Protein AF-A0A7D3WPD2-F1 (afdb_monomer_lite)

Radius of gyration: 19.54 Å; chains: 1; bounding box: 45×35×48 Å

Foldseek 3Di:
DDLDDPCVQCDPDPVSVVVCVVSVVVSVLVVLQVCAPPPPRHHPVSVVVVVVCCVVPVVVVVVVVVVVVVVVVVVVVVVVVCCVVVVDPDPVRD

Secondary structure (DSSP, 8-state):
------GGG--SSHHHHHHHHHHHHHHHHHHHHHHTTGGG---HHHHHHHHHTHHHHHHHHHHHHHHHHHHHHHHHHHHHHHHHTTSS--TT--

Structure (mmCIF, N/CA/C/O backbone):
data_AF-A0A7D3WPD2-F1
#
_entry.id   AF-A0A7D3WPD2-F1
#
loop_
_atom_site.group_PDB
_atom_site.id
_atom_site.type_symbol
_atom_site.label_atom_id
_atom_site.label_alt_id
_atom_site.label_comp_id
_atom_site.label_asym_id
_atom_site.label_entity_id
_atom_site.label_seq_id
_atom_site.pdbx_PDB_ins_code
_atom_site.Cartn_x
_atom_site.Cartn_y
_atom_site.Cartn_z
_atom_site.occupancy
_atom_site.B_iso_or_equiv
_atom_site.auth_seq_id
_atom_site.auth_comp_id
_atom_site.auth_asym_id
_atom_site.auth_atom_id
_atom_site.pdbx_PDB_model_num
ATOM 1 N N . MET A 1 1 ? 2.438 -23.253 -10.909 1.00 48.06 1 MET A N 1
ATOM 2 C CA . MET A 1 1 ? 2.524 -2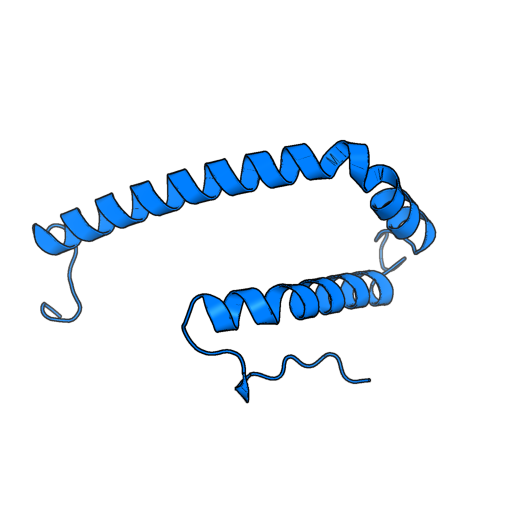2.355 -9.741 1.00 48.06 1 MET A CA 1
ATOM 3 C C . MET A 1 1 ? 1.291 -21.470 -9.805 1.00 48.06 1 MET A C 1
ATOM 5 O O . MET A 1 1 ? 1.093 -20.850 -10.838 1.00 48.06 1 MET A O 1
ATOM 9 N N . ALA A 1 2 ? 0.371 -21.570 -8.846 1.00 52.47 2 ALA A N 1
ATOM 10 C CA . ALA A 1 2 ? -0.897 -20.843 -8.914 1.00 52.47 2 ALA A CA 1
ATOM 11 C C . ALA A 1 2 ? -0.749 -19.494 -8.199 1.00 52.47 2 ALA A C 1
ATOM 13 O O . ALA A 1 2 ? -0.269 -19.485 -7.068 1.00 52.47 2 ALA A O 1
ATOM 14 N N . ASP A 1 3 ? -1.192 -18.403 -8.832 1.00 60.38 3 ASP A N 1
ATOM 15 C CA . ASP A 1 3 ? -1.319 -17.066 -8.231 1.00 60.38 3 ASP A CA 1
ATOM 16 C C . ASP A 1 3 ? -2.415 -17.088 -7.166 1.00 60.38 3 ASP A C 1
ATOM 18 O O . ASP A 1 3 ? -3.555 -16.683 -7.394 1.00 60.38 3 ASP A O 1
ATOM 22 N N . LYS A 1 4 ? -2.101 -17.674 -6.016 1.00 64.75 4 LYS A N 1
ATOM 23 C CA . LYS A 1 4 ? -3.032 -17.825 -4.908 1.00 64.75 4 LYS A CA 1
ATOM 24 C C . LYS A 1 4 ? -2.330 -17.436 -3.630 1.00 64.75 4 LYS A C 1
ATOM 26 O O . LYS A 1 4 ? -1.257 -17.946 -3.316 1.00 64.75 4 LYS A O 1
ATOM 31 N N . LEU A 1 5 ? -2.974 -16.541 -2.899 1.00 65.50 5 LEU A N 1
ATOM 32 C CA . LEU A 1 5 ? -2.635 -16.290 -1.516 1.00 65.50 5 LEU A CA 1
ATOM 33 C C . LEU A 1 5 ? -3.223 -17.418 -0.680 1.00 65.50 5 LEU A C 1
ATOM 35 O O . LEU A 1 5 ? -4.407 -17.738 -0.803 1.00 65.50 5 LEU A O 1
ATOM 39 N N . ASP A 1 6 ? -2.387 -18.038 0.141 1.00 68.56 6 ASP A N 1
ATOM 40 C CA . ASP A 1 6 ? -2.866 -18.981 1.134 1.00 68.56 6 ASP A CA 1
ATOM 41 C C . ASP A 1 6 ? -3.424 -18.204 2.330 1.00 68.56 6 ASP A C 1
ATOM 43 O O . ASP A 1 6 ? -2.692 -17.740 3.206 1.00 68.56 6 ASP A O 1
ATOM 47 N N . PHE A 1 7 ? -4.745 -18.042 2.344 1.00 65.69 7 PHE A N 1
ATOM 48 C CA . PHE A 1 7 ? -5.446 -17.333 3.409 1.00 65.69 7 PHE A CA 1
ATOM 49 C C . PHE A 1 7 ? -5.447 -18.085 4.742 1.00 65.69 7 PHE A C 1
ATOM 51 O O . PHE A 1 7 ? -5.776 -17.479 5.756 1.00 65.69 7 PHE A O 1
ATOM 58 N N . SER A 1 8 ? -5.043 -19.362 4.784 1.00 63.28 8 SER A N 1
ATOM 59 C CA . SER A 1 8 ? -4.954 -20.097 6.052 1.00 63.28 8 SER A CA 1
ATOM 60 C C . SER A 1 8 ? -3.874 -19.537 6.990 1.00 63.28 8 SER A C 1
ATOM 62 O O . SER A 1 8 ? -3.995 -19.665 8.206 1.00 63.28 8 SER A O 1
ATOM 64 N N . ASN A 1 9 ? -2.886 -18.818 6.439 1.00 56.81 9 ASN A N 1
ATOM 65 C CA . ASN A 1 9 ? -1.837 -18.121 7.191 1.00 56.81 9 ASN A CA 1
ATOM 66 C C . ASN A 1 9 ? -2.054 -16.597 7.288 1.00 56.81 9 ASN A C 1
ATOM 68 O O . ASN A 1 9 ? -1.307 -15.910 7.991 1.00 56.81 9 ASN A O 1
ATOM 72 N N . PHE A 1 10 ? -3.080 -16.051 6.621 1.00 65.06 10 PHE A N 1
ATOM 73 C CA . PHE A 1 10 ? -3.429 -14.630 6.693 1.00 65.06 10 PHE A CA 1
ATOM 74 C C . PHE A 1 10 ? -4.262 -14.364 7.951 1.00 65.06 10 PHE A C 1
ATOM 76 O O . PHE A 1 10 ? -5.482 -14.213 7.926 1.00 65.06 10 PHE A O 1
ATOM 83 N N . THR A 1 11 ? -3.580 -14.387 9.091 1.00 64.38 11 THR A N 1
ATOM 84 C CA . THR A 1 11 ? -4.187 -14.094 10.390 1.00 64.38 11 THR A CA 1
ATOM 85 C C . THR A 1 11 ? -4.505 -12.598 10.499 1.00 64.38 11 THR A C 1
ATOM 87 O O . THR A 1 11 ? -3.792 -11.767 9.942 1.00 64.38 11 THR A O 1
ATOM 90 N N . GLN A 1 12 ? -5.566 -12.232 11.232 1.00 70.88 12 GLN A N 1
ATOM 91 C CA . GLN A 1 12 ? -5.965 -10.832 11.485 1.00 70.88 12 GLN A CA 1
ATOM 92 C C . GLN A 1 12 ? -5.007 -10.103 12.453 1.00 70.88 12 GLN A C 1
ATOM 94 O O . GLN A 1 12 ? -5.426 -9.289 13.272 1.00 70.88 12 GLN A O 1
ATOM 99 N N . ASN A 1 13 ? -3.715 -10.429 12.411 1.00 81.38 13 ASN A N 1
ATOM 100 C CA . ASN A 1 13 ? -2.689 -9.823 13.244 1.00 81.38 13 ASN A CA 1
ATOM 101 C C . ASN A 1 13 ? -1.528 -9.302 12.388 1.00 81.38 13 ASN A C 1
ATOM 103 O O . ASN A 1 13 ? -1.342 -9.678 11.229 1.00 81.38 13 ASN A O 1
ATOM 107 N N . VAL A 1 14 ? -0.738 -8.413 12.988 1.00 82.25 14 VAL A N 1
ATOM 108 C CA . VAL A 1 14 ? 0.347 -7.697 12.305 1.00 82.25 14 VAL A CA 1
ATOM 109 C C . VAL A 1 14 ? 1.393 -8.655 11.728 1.00 82.25 14 VAL A C 1
ATOM 111 O O . VAL A 1 14 ? 1.842 -8.460 10.601 1.00 82.25 14 VAL A O 1
ATOM 114 N N . ALA A 1 15 ? 1.754 -9.708 12.465 1.00 84.62 15 ALA A N 1
ATOM 115 C CA . ALA A 1 15 ? 2.775 -10.662 12.038 1.00 84.62 15 ALA A CA 1
ATOM 116 C C . ALA A 1 15 ? 2.330 -11.466 10.804 1.00 84.62 15 ALA A C 1
ATOM 118 O O . ALA A 1 15 ? 3.107 -11.631 9.865 1.00 84.62 15 ALA A O 1
ATOM 119 N N . GLY A 1 16 ? 1.070 -11.912 10.773 1.00 84.50 16 GLY A N 1
ATOM 120 C CA . GLY A 1 16 ? 0.486 -12.597 9.620 1.00 84.50 16 GLY A CA 1
ATOM 121 C C . GLY A 1 16 ? 0.439 -11.708 8.383 1.00 84.50 16 GLY A C 1
ATOM 122 O O . GLY A 1 16 ? 0.822 -12.135 7.294 1.00 84.50 16 GLY A O 1
ATOM 123 N N . PHE A 1 17 ? 0.049 -10.444 8.557 1.00 83.56 17 PHE A N 1
ATOM 124 C CA . PHE A 1 17 ? 0.053 -9.474 7.466 1.00 83.56 17 PHE A CA 1
ATOM 125 C C . PHE A 1 17 ? 1.464 -9.235 6.910 1.00 83.56 17 PHE A C 1
ATOM 127 O O . PHE A 1 17 ? 1.679 -9.317 5.700 1.00 83.56 17 PHE A O 1
ATOM 134 N N . GLN A 1 18 ? 2.448 -9.001 7.785 1.00 85.94 18 GLN A N 1
ATOM 135 C CA . GLN A 1 18 ? 3.843 -8.797 7.385 1.00 85.94 18 GLN A CA 1
ATOM 136 C C . GLN A 1 18 ? 4.416 -10.010 6.644 1.00 85.94 18 GLN A C 1
ATOM 138 O O . GLN A 1 18 ? 5.106 -9.843 5.638 1.00 85.94 18 GLN A O 1
ATOM 143 N N . ALA A 1 19 ? 4.089 -11.226 7.091 1.00 85.25 19 ALA A N 1
ATOM 144 C CA . ALA A 1 19 ? 4.518 -12.459 6.436 1.00 85.25 19 ALA A CA 1
ATOM 145 C C . ALA A 1 19 ? 3.932 -12.622 5.019 1.00 85.25 19 ALA A C 1
ATOM 147 O O . ALA A 1 19 ? 4.554 -13.252 4.165 1.00 85.25 19 ALA A O 1
ATOM 148 N N . ALA A 1 20 ? 2.764 -12.032 4.745 1.00 85.31 20 ALA A N 1
ATOM 149 C CA . ALA A 1 20 ? 2.107 -12.092 3.441 1.00 85.31 20 ALA A CA 1
ATOM 150 C C . ALA A 1 20 ? 2.614 -11.043 2.430 1.00 85.31 20 ALA A C 1
ATOM 152 O O . ALA A 1 20 ? 2.457 -11.239 1.223 1.00 85.31 20 ALA A O 1
ATOM 153 N N . LEU A 1 21 ? 3.245 -9.949 2.882 1.00 87.31 21 LEU A N 1
ATOM 154 C CA . LEU A 1 21 ? 3.714 -8.856 2.011 1.00 87.31 21 LEU A CA 1
ATOM 155 C C . LEU A 1 21 ? 4.595 -9.310 0.830 1.00 87.31 21 LEU A C 1
ATOM 157 O O . LEU A 1 21 ? 4.344 -8.854 -0.289 1.00 87.31 21 LEU A O 1
ATOM 161 N N . PRO A 1 22 ? 5.573 -10.225 0.995 1.00 89.06 22 PRO A N 1
ATOM 162 C CA . PRO A 1 22 ? 6.361 -10.712 -0.136 1.00 89.06 22 PRO A CA 1
ATOM 163 C C . PRO A 1 22 ? 5.511 -11.414 -1.203 1.00 89.06 22 PRO A C 1
ATOM 165 O O . PRO A 1 22 ? 5.761 -11.246 -2.397 1.00 89.06 22 PRO A O 1
ATOM 168 N N . VAL A 1 23 ? 4.486 -12.165 -0.785 1.00 88.75 23 VAL A N 1
ATOM 169 C CA . VAL A 1 23 ? 3.572 -12.871 -1.696 1.00 88.75 23 VAL A CA 1
ATOM 170 C C . VAL A 1 23 ? 2.715 -11.870 -2.464 1.00 88.75 23 VAL A C 1
ATOM 172 O O . VAL A 1 23 ? 2.585 -11.994 -3.680 1.00 88.75 23 VAL A O 1
ATOM 175 N N . PHE A 1 24 ? 2.198 -10.829 -1.802 1.00 87.50 24 PHE A N 1
ATOM 176 C CA . PHE A 1 24 ? 1.500 -9.740 -2.492 1.00 87.50 24 PHE A CA 1
ATOM 177 C C . PHE A 1 24 ? 2.386 -9.068 -3.543 1.00 87.50 24 PHE A C 1
ATOM 179 O O . PHE A 1 24 ? 1.946 -8.870 -4.674 1.00 87.50 24 PHE A O 1
ATOM 186 N N . GLY A 1 25 ? 3.645 -8.776 -3.202 1.00 89.00 25 GLY A N 1
ATOM 187 C CA . GLY A 1 25 ? 4.602 -8.195 -4.146 1.00 89.00 25 GLY A CA 1
ATOM 188 C C . GLY A 1 25 ? 4.805 -9.065 -5.391 1.00 89.00 25 GLY A C 1
ATOM 189 O O . GLY A 1 25 ? 4.789 -8.556 -6.511 1.00 89.00 25 GLY A O 1
ATOM 190 N N . GLN A 1 26 ? 4.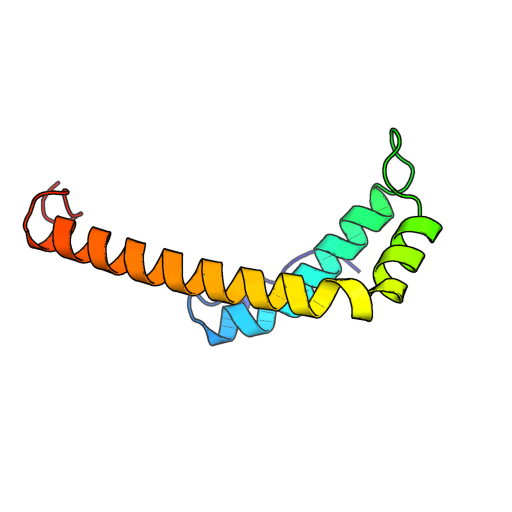927 -10.383 -5.213 1.00 90.69 26 GLN A N 1
ATOM 191 C CA . GLN A 1 26 ? 5.058 -11.332 -6.324 1.00 90.69 26 GLN A CA 1
ATOM 192 C C . GLN A 1 26 ? 3.797 -11.391 -7.191 1.00 90.69 26 GLN A C 1
ATOM 194 O O . GLN A 1 26 ? 3.899 -11.310 -8.414 1.00 90.69 26 GLN A O 1
ATOM 199 N N . LEU A 1 27 ? 2.613 -11.463 -6.575 1.00 91.06 27 LEU A N 1
ATOM 200 C CA . LEU A 1 27 ? 1.336 -11.476 -7.294 1.00 91.06 27 LEU A CA 1
ATOM 201 C C . LEU A 1 27 ? 1.155 -10.215 -8.145 1.00 91.06 27 LEU A C 1
ATOM 203 O O . LEU A 1 27 ? 0.762 -10.307 -9.307 1.00 91.06 27 LEU A O 1
ATOM 207 N N . VAL A 1 28 ? 1.488 -9.043 -7.597 1.00 90.44 28 VAL A N 1
ATOM 208 C CA . VAL A 1 28 ? 1.440 -7.772 -8.332 1.00 90.44 28 VAL A CA 1
ATOM 209 C C . VAL A 1 28 ? 2.424 -7.787 -9.500 1.00 90.44 28 VAL A C 1
ATOM 211 O O . VAL A 1 28 ? 2.050 -7.407 -10.610 1.00 90.44 28 VAL A O 1
ATOM 214 N N . ALA A 1 29 ? 3.653 -8.263 -9.292 1.00 90.06 29 ALA A N 1
ATOM 215 C CA . ALA A 1 29 ? 4.650 -8.357 -10.356 1.00 90.06 29 ALA A CA 1
ATOM 216 C C . ALA A 1 29 ? 4.204 -9.303 -11.488 1.00 90.06 29 ALA A C 1
ATOM 218 O O . ALA A 1 29 ? 4.311 -8.954 -12.665 1.00 90.06 29 ALA A O 1
ATOM 219 N N . TRP A 1 30 ? 3.647 -10.473 -11.161 1.00 92.12 30 TRP A N 1
ATOM 220 C CA . TRP A 1 30 ? 3.132 -11.412 -12.162 1.00 92.12 30 TRP A CA 1
ATOM 221 C C . TRP A 1 30 ? 1.892 -10.889 -12.881 1.00 92.12 30 TRP A C 1
ATOM 223 O O . TRP A 1 30 ? 1.737 -11.138 -14.076 1.00 92.12 30 TRP A O 1
ATOM 233 N N . ALA A 1 31 ? 1.019 -10.151 -12.193 1.00 90.75 31 ALA A N 1
ATOM 234 C CA . ALA A 1 31 ? -0.114 -9.486 -12.826 1.00 90.75 31 ALA A CA 1
ATOM 235 C C . ALA A 1 31 ? 0.359 -8.457 -13.866 1.00 90.75 31 ALA A C 1
ATOM 237 O O . ALA A 1 31 ? -0.124 -8.479 -14.998 1.00 90.75 31 ALA A O 1
ATOM 238 N N . HIS A 1 32 ? 1.356 -7.630 -13.525 1.00 91.06 32 HIS A N 1
ATOM 239 C CA . HIS A 1 32 ? 1.961 -6.683 -14.468 1.00 91.06 32 HIS A CA 1
ATOM 240 C C . HIS A 1 32 ? 2.611 -7.398 -15.653 1.00 91.06 32 HIS A C 1
ATOM 242 O O . HIS A 1 32 ? 2.385 -7.003 -16.790 1.00 91.06 32 HIS A O 1
ATOM 248 N N . LEU A 1 33 ? 3.354 -8.484 -15.416 1.00 90.94 33 LEU A N 1
ATOM 249 C CA . LEU A 1 33 ? 3.978 -9.254 -16.493 1.00 90.94 33 LEU A CA 1
ATOM 250 C C . LEU A 1 33 ? 2.943 -9.890 -17.434 1.00 90.94 33 LEU A C 1
ATOM 252 O O . LEU A 1 33 ? 3.140 -9.898 -18.644 1.00 90.94 33 LEU A O 1
ATOM 256 N N . ARG A 1 34 ? 1.828 -10.404 -16.901 1.00 91.62 34 ARG A N 1
ATOM 257 C CA . ARG A 1 34 ? 0.742 -10.978 -17.717 1.00 91.62 34 ARG A CA 1
ATOM 258 C C . ARG A 1 34 ? -0.014 -9.924 -18.522 1.00 91.62 34 ARG A C 1
ATOM 260 O O . ARG A 1 34 ? -0.499 -10.235 -19.604 1.00 91.62 34 ARG A O 1
ATOM 267 N N . ALA A 1 35 ? -0.119 -8.707 -17.997 1.00 91.50 35 ALA A N 1
ATOM 268 C CA . ALA A 1 35 ? -0.726 -7.575 -18.689 1.00 91.50 35 ALA A CA 1
ATOM 269 C C . ALA A 1 35 ? 0.262 -6.818 -19.599 1.00 91.50 35 ALA A C 1
ATOM 271 O O . ALA A 1 35 ? -0.147 -5.891 -20.298 1.00 91.50 35 ALA A O 1
ATOM 272 N N . ALA A 1 36 ? 1.548 -7.181 -19.590 1.00 91.31 36 ALA A N 1
ATOM 273 C CA . ALA A 1 36 ? 2.589 -6.421 -20.265 1.00 91.31 36 ALA A CA 1
ATOM 274 C C . ALA A 1 36 ? 2.336 -6.322 -21.775 1.00 91.31 36 ALA A C 1
ATOM 276 O O . ALA A 1 36 ? 2.002 -7.309 -22.433 1.00 91.31 36 ALA A O 1
ATOM 277 N N . GLY A 1 37 ? 2.488 -5.117 -22.329 1.00 85.25 37 GLY A N 1
ATOM 278 C CA . GLY A 1 37 ? 2.251 -4.843 -23.749 1.00 85.25 37 GLY A CA 1
ATOM 279 C C . GLY A 1 37 ? 0.778 -4.843 -24.185 1.00 85.25 37 GLY A C 1
ATOM 280 O O . GLY A 1 37 ? 0.493 -4.585 -25.355 1.00 85.25 37 GLY A O 1
ATOM 281 N N . HIS A 1 38 ? -0.179 -5.086 -23.284 1.00 91.00 38 HIS A N 1
ATOM 282 C CA . HIS A 1 38 ? -1.603 -4.989 -23.603 1.00 91.00 38 HIS A CA 1
ATOM 283 C C . HIS A 1 38 ? -2.074 -3.525 -23.584 1.00 91.00 38 HIS A C 1
ATOM 285 O O . HIS A 1 38 ? -1.959 -2.850 -22.566 1.00 91.00 38 HIS A O 1
ATOM 291 N N . LEU A 1 39 ? -2.641 -3.034 -24.695 1.00 90.81 39 LEU A N 1
ATOM 292 C CA . LEU A 1 39 ? -3.210 -1.676 -24.829 1.00 90.81 39 LEU A CA 1
ATOM 293 C C . LEU A 1 39 ? -2.274 -0.540 -24.364 1.00 90.81 39 LEU A C 1
ATOM 295 O O . LEU A 1 39 ? -2.716 0.426 -23.746 1.00 90.81 39 LEU A O 1
ATOM 299 N N . GLY A 1 40 ? -0.977 -0.651 -24.658 1.00 87.56 40 GLY A N 1
ATOM 300 C CA . GLY A 1 40 ? 0.013 0.357 -24.263 1.00 87.56 40 GLY A CA 1
ATOM 301 C C . GLY A 1 40 ? 0.484 0.250 -22.810 1.00 87.56 40 GLY A C 1
ATOM 302 O O . GLY A 1 40 ? 1.190 1.139 -22.339 1.00 87.56 40 GLY A O 1
ATOM 303 N N . ALA A 1 41 ? 0.135 -0.828 -22.100 1.00 91.81 41 ALA A N 1
ATOM 304 C CA . ALA A 1 41 ? 0.784 -1.171 -20.842 1.00 91.81 41 ALA A CA 1
ATOM 305 C C . ALA A 1 41 ? 2.292 -1.390 -21.043 1.00 91.81 41 ALA A C 1
ATOM 307 O O . ALA A 1 41 ? 2.728 -1.841 -22.106 1.00 91.81 41 ALA A O 1
ATOM 308 N N . ALA A 1 42 ? 3.070 -1.117 -19.991 1.00 92.19 42 ALA A N 1
ATOM 309 C CA . ALA A 1 42 ? 4.514 -1.332 -19.968 1.00 92.19 42 ALA A CA 1
ATOM 310 C C . ALA A 1 42 ? 4.868 -2.751 -20.438 1.00 92.19 42 ALA A C 1
ATOM 312 O O . ALA A 1 42 ? 4.258 -3.729 -19.998 1.00 92.19 42 ALA A O 1
ATOM 313 N N . GLY A 1 43 ? 5.835 -2.868 -21.344 1.00 95.06 43 GLY A N 1
ATOM 314 C CA . GLY A 1 43 ? 6.377 -4.147 -21.766 1.00 95.06 43 GLY A CA 1
ATOM 315 C C . GLY A 1 43 ? 7.383 -4.703 -20.751 1.00 95.06 43 GLY A C 1
ATOM 316 O O . GLY A 1 43 ? 7.717 -4.059 -19.750 1.00 95.06 43 GLY A O 1
ATOM 317 N N . PRO A 1 44 ? 7.895 -5.922 -20.985 1.00 92.50 44 PRO A N 1
ATOM 318 C CA . PRO A 1 44 ? 8.877 -6.542 -20.098 1.00 92.50 44 PRO A CA 1
ATOM 319 C C . PRO A 1 44 ? 10.158 -5.715 -19.910 1.00 92.50 44 PRO A C 1
ATOM 321 O O . PRO A 1 44 ? 10.732 -5.715 -18.820 1.00 92.50 44 PRO A O 1
ATOM 324 N N . ASP A 1 45 ? 10.605 -5.000 -20.946 1.00 94.38 45 ASP A N 1
ATOM 325 C CA . ASP A 1 45 ? 11.809 -4.171 -20.882 1.00 94.38 45 ASP A CA 1
ATOM 326 C C . ASP A 1 45 ? 11.596 -2.909 -20.047 1.00 94.38 45 ASP A C 1
ATOM 328 O O . ASP A 1 45 ? 12.452 -2.578 -19.225 1.00 94.38 45 ASP A O 1
ATOM 332 N N . GLU A 1 46 ? 10.444 -2.252 -20.175 1.00 94.88 46 GLU A N 1
ATOM 333 C CA . GLU A 1 46 ? 10.074 -1.110 -19.341 1.00 94.88 46 GLU A CA 1
ATOM 334 C C . GLU A 1 46 ? 9.912 -1.524 -17.874 1.00 94.88 46 GLU A C 1
ATOM 336 O O . GLU A 1 46 ? 10.402 -0.834 -16.980 1.00 94.88 46 GLU A O 1
ATOM 341 N N . LEU A 1 47 ? 9.299 -2.684 -17.608 1.00 93.06 47 LEU A N 1
ATOM 342 C CA . LEU A 1 47 ? 9.193 -3.238 -16.253 1.00 93.06 47 LEU A CA 1
ATOM 343 C C . LEU A 1 47 ? 10.576 -3.557 -15.661 1.00 93.06 47 LEU A C 1
ATOM 345 O O . LEU A 1 47 ? 10.838 -3.275 -14.489 1.00 93.06 47 LEU A O 1
ATOM 349 N N . ARG A 1 48 ? 11.492 -4.102 -16.470 1.00 94.00 48 ARG A N 1
ATOM 350 C CA . ARG A 1 48 ? 12.882 -4.346 -16.061 1.00 94.00 48 ARG A CA 1
ATOM 351 C C . ARG A 1 48 ? 13.625 -3.039 -15.786 1.00 94.00 48 ARG A C 1
ATOM 353 O O . ARG A 1 48 ? 14.346 -2.962 -14.792 1.00 94.00 48 ARG A O 1
ATOM 360 N N . ALA A 1 49 ? 13.441 -2.021 -16.625 1.00 95.50 49 ALA A N 1
ATOM 361 C CA . ALA A 1 49 ? 14.034 -0.702 -16.434 1.00 95.50 49 ALA A CA 1
ATOM 362 C C . ALA A 1 49 ? 13.526 -0.034 -15.146 1.00 95.50 49 ALA A C 1
ATOM 364 O O . ALA A 1 49 ? 14.331 0.479 -14.372 1.00 95.50 49 ALA A O 1
ATOM 365 N N . PHE A 1 50 ? 12.222 -0.122 -14.864 1.00 92.50 50 PHE A N 1
ATOM 366 C CA . PHE A 1 50 ? 11.621 0.350 -13.613 1.00 92.50 50 PHE A CA 1
ATOM 367 C C . PHE A 1 50 ? 12.210 -0.352 -12.378 1.00 92.50 50 PHE A C 1
ATOM 369 O O . PHE A 1 50 ? 12.542 0.287 -11.379 1.00 92.50 50 PHE A O 1
ATOM 376 N N . GLY A 1 51 ? 12.389 -1.675 -12.447 1.00 91.94 51 GLY A N 1
ATOM 377 C CA . GLY A 1 51 ? 13.046 -2.429 -11.379 1.00 91.94 51 GLY A CA 1
ATOM 378 C C . GLY A 1 51 ? 14.514 -2.030 -11.188 1.00 91.94 51 GLY A C 1
ATOM 379 O O . GLY A 1 51 ? 14.980 -1.907 -10.056 1.00 91.94 51 GLY A O 1
ATOM 380 N N . ALA A 1 52 ? 15.241 -1.783 -12.281 1.00 96.31 52 ALA A N 1
ATOM 381 C CA . ALA A 1 52 ? 16.634 -1.343 -12.242 1.00 96.31 52 ALA A CA 1
ATOM 382 C C . ALA A 1 52 ? 16.793 0.080 -11.677 1.00 96.31 52 ALA A C 1
ATOM 384 O O . ALA A 1 52 ? 17.791 0.365 -11.016 1.00 96.31 52 ALA A O 1
ATOM 385 N N . SER A 1 53 ? 15.800 0.955 -11.865 1.00 96.06 53 SER A N 1
ATOM 386 C CA . SER A 1 53 ? 15.787 2.306 -11.298 1.00 96.06 53 SER A CA 1
ATOM 387 C C . SER A 1 53 ? 15.354 2.356 -9.830 1.00 96.06 53 SER A C 1
ATOM 389 O O . SER A 1 53 ? 15.180 3.441 -9.293 1.00 96.06 53 SER A O 1
ATOM 391 N N . ARG A 1 54 ? 15.242 1.216 -9.128 1.00 94.88 54 ARG A N 1
ATOM 392 C CA . ARG A 1 54 ? 14.860 1.139 -7.702 1.00 94.88 54 ARG A CA 1
ATOM 393 C C 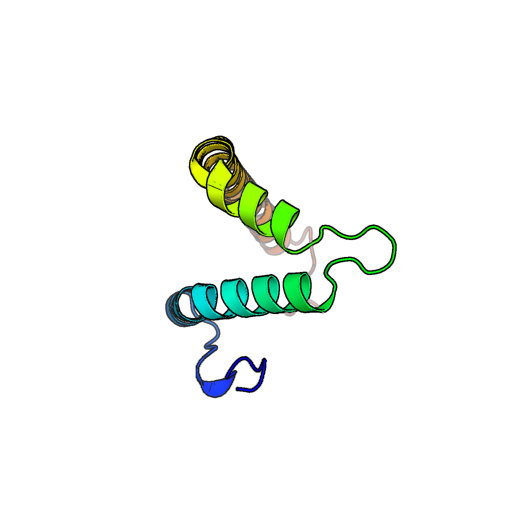. ARG A 1 54 ? 15.524 2.192 -6.816 1.00 94.88 54 ARG A C 1
ATOM 395 O O . ARG A 1 54 ? 14.862 2.775 -5.962 1.00 94.88 54 ARG A O 1
ATOM 402 N N . ALA A 1 55 ? 16.820 2.423 -7.006 1.00 95.44 55 ALA A N 1
ATOM 403 C CA . ALA A 1 55 ? 17.578 3.381 -6.207 1.00 95.44 55 ALA A CA 1
ATOM 404 C C . ALA A 1 55 ? 17.078 4.831 -6.349 1.00 95.44 55 ALA A C 1
ATOM 406 O O . ALA A 1 55 ? 17.312 5.624 -5.448 1.00 95.44 55 ALA A O 1
ATOM 407 N N . SER A 1 56 ? 16.391 5.175 -7.443 1.00 95.19 56 SER A N 1
ATOM 408 C CA . SER A 1 56 ? 15.883 6.526 -7.684 1.00 95.19 56 SER A CA 1
ATOM 409 C C . SER A 1 56 ? 14.493 6.782 -7.109 1.00 95.19 56 SER A C 1
ATOM 411 O O . SER A 1 56 ? 14.090 7.933 -7.070 1.00 95.19 56 SER A O 1
ATOM 413 N N . TRP A 1 57 ? 13.732 5.747 -6.733 1.00 94.94 57 TRP A N 1
ATOM 414 C CA . TRP A 1 57 ? 12.337 5.917 -6.294 1.00 94.94 57 TRP A CA 1
ATOM 415 C C . TRP A 1 57 ? 12.011 5.248 -4.959 1.00 94.94 57 TRP A C 1
ATOM 417 O O . TRP A 1 57 ? 11.055 5.642 -4.296 1.00 94.94 57 TRP A O 1
ATOM 427 N N . GLN A 1 58 ? 12.768 4.232 -4.529 1.00 95.75 58 GLN A N 1
ATOM 428 C CA . GLN A 1 58 ? 12.399 3.463 -3.339 1.00 95.75 58 GLN A CA 1
ATOM 429 C C . GLN A 1 58 ? 12.366 4.322 -2.074 1.00 95.75 58 GLN A C 1
ATOM 431 O O . GLN A 1 58 ? 11.469 4.150 -1.252 1.00 95.75 58 GLN A O 1
ATOM 436 N N . GLU A 1 59 ? 13.345 5.207 -1.904 1.00 96.38 59 GLU A N 1
ATOM 437 C CA . GLU A 1 59 ? 13.431 6.054 -0.716 1.00 96.38 59 GLU A CA 1
ATOM 438 C C . GLU A 1 59 ? 12.216 6.977 -0.603 1.00 96.38 59 GLU A C 1
ATOM 440 O O . GLU A 1 59 ? 11.580 7.016 0.447 1.00 96.38 59 GLU A O 1
ATOM 445 N N . GLU A 1 60 ? 11.827 7.623 -1.702 1.00 96.31 60 GLU A N 1
ATOM 446 C CA . GLU A 1 60 ? 10.657 8.503 -1.756 1.00 96.31 60 GLU A CA 1
ATOM 447 C C . GLU A 1 60 ? 9.356 7.744 -1.470 1.00 96.31 60 GLU A C 1
ATOM 449 O O . GLU A 1 60 ? 8.529 8.199 -0.683 1.00 96.31 60 GLU A O 1
ATOM 454 N N . VAL A 1 61 ? 9.194 6.540 -2.030 1.00 95.12 61 VAL A N 1
ATOM 455 C CA . VAL A 1 61 ? 8.022 5.689 -1.756 1.00 95.12 61 VAL A CA 1
ATOM 456 C C . VAL A 1 61 ? 7.961 5.273 -0.282 1.00 95.12 61 VAL A C 1
ATOM 458 O O . VAL A 1 61 ? 6.881 5.220 0.308 1.00 95.12 61 VAL A O 1
ATOM 461 N N . VAL A 1 62 ? 9.109 4.982 0.336 1.00 95.56 62 VAL A N 1
ATOM 462 C CA . VAL A 1 62 ? 9.186 4.652 1.767 1.00 95.56 62 VAL A CA 1
ATOM 463 C C . VAL A 1 62 ? 8.935 5.882 2.640 1.00 95.56 62 VAL A C 1
ATOM 465 O O . VAL A 1 62 ? 8.313 5.757 3.691 1.00 95.56 62 VAL A O 1
ATOM 468 N N . ALA A 1 63 ? 9.388 7.066 2.234 1.00 96.56 63 ALA A N 1
ATOM 469 C CA . ALA A 1 63 ? 9.082 8.307 2.938 1.00 96.56 63 ALA A CA 1
ATOM 470 C C . ALA A 1 63 ? 7.573 8.592 2.901 1.00 96.56 63 ALA A C 1
ATOM 472 O O . ALA A 1 63 ? 6.954 8.763 3.951 1.00 96.56 63 ALA A O 1
ATOM 473 N N . PHE A 1 64 ? 6.965 8.503 1.716 1.00 97.00 64 PHE A N 1
ATOM 474 C CA . PHE A 1 64 ? 5.524 8.661 1.533 1.00 97.00 64 PHE A CA 1
ATOM 475 C C . PHE A 1 64 ? 4.715 7.675 2.387 1.00 97.00 64 PHE A C 1
ATOM 477 O O . PHE A 1 64 ? 3.724 8.055 3.008 1.00 97.00 64 PHE A O 1
ATOM 484 N N . SER A 1 65 ? 5.133 6.406 2.474 1.00 94.81 65 SER A N 1
ATOM 485 C CA . SER A 1 65 ? 4.402 5.420 3.280 1.00 94.81 65 SER A CA 1
ATOM 486 C C . SER A 1 65 ? 4.435 5.729 4.780 1.00 94.81 65 SER A C 1
ATOM 488 O O . SER A 1 65 ? 3.453 5.466 5.474 1.00 94.81 65 SER A O 1
ATOM 490 N N . ARG A 1 66 ? 5.519 6.336 5.282 1.00 96.56 66 ARG A N 1
ATOM 491 C CA . ARG A 1 66 ? 5.603 6.806 6.674 1.00 96.56 66 ARG A CA 1
ATOM 492 C C . ARG A 1 66 ? 4.674 7.985 6.931 1.00 96.56 66 ARG A C 1
ATOM 494 O O . ARG A 1 66 ? 4.013 8.012 7.962 1.00 96.56 66 ARG A O 1
ATOM 501 N N . GLU A 1 67 ? 4.599 8.933 6.004 1.00 97.56 67 GLU A N 1
ATOM 502 C CA . GLU A 1 67 ? 3.663 10.060 6.108 1.00 97.56 67 GLU A CA 1
ATOM 503 C C . GLU A 1 67 ? 2.210 9.577 6.095 1.00 97.56 67 GLU A C 1
ATOM 505 O O . GLU A 1 67 ? 1.412 9.979 6.942 1.00 97.56 67 GLU A O 1
ATOM 510 N N . ALA A 1 68 ? 1.887 8.644 5.197 1.00 96.81 68 ALA A N 1
ATOM 511 C CA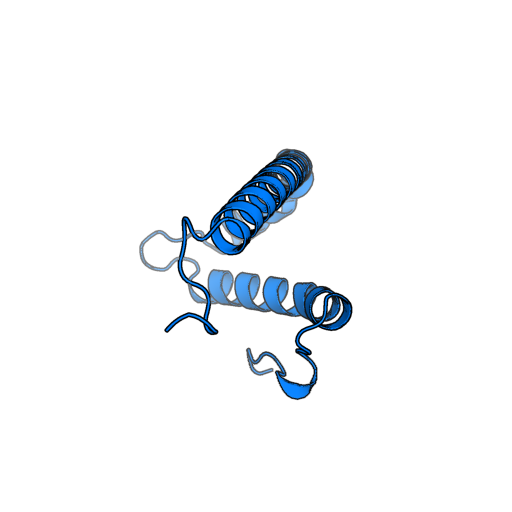 . ALA A 1 68 ? 0.570 8.024 5.138 1.00 96.81 68 ALA A CA 1
ATOM 512 C C . ALA A 1 68 ? 0.224 7.282 6.440 1.00 96.81 68 ALA A C 1
ATOM 514 O O . ALA A 1 68 ? -0.904 7.384 6.915 1.00 96.81 68 ALA A O 1
ATOM 515 N N . GLN A 1 69 ? 1.184 6.576 7.049 1.00 96.12 69 GLN A N 1
ATOM 516 C CA . GLN A 1 69 ? 0.986 5.935 8.351 1.00 96.12 69 GLN A CA 1
ATOM 517 C C . GLN A 1 69 ? 0.600 6.961 9.426 1.00 96.12 69 GLN A C 1
ATOM 519 O O . GLN A 1 69 ? -0.385 6.754 10.130 1.00 96.12 69 GLN A O 1
ATOM 524 N N . LEU A 1 70 ? 1.344 8.067 9.536 1.00 97.06 70 LEU A N 1
ATOM 525 C CA . LEU A 1 70 ? 1.067 9.114 10.526 1.00 97.06 70 LEU A CA 1
ATOM 526 C C . LEU A 1 70 ? -0.324 9.731 10.335 1.00 97.06 70 LEU A C 1
ATOM 528 O O . LEU A 1 70 ? -1.032 9.967 11.313 1.00 97.06 70 LEU A O 1
ATOM 532 N N . ALA A 1 71 ? -0.731 9.962 9.084 1.00 97.19 71 ALA A N 1
ATOM 533 C CA . ALA A 1 71 ? -2.065 10.465 8.769 1.00 97.19 71 ALA A CA 1
ATOM 534 C C . ALA A 1 71 ? -3.159 9.477 9.205 1.00 97.19 71 ALA A C 1
ATOM 536 O O . ALA A 1 71 ? -4.102 9.866 9.887 1.00 97.19 71 ALA A O 1
ATOM 537 N N . VAL A 1 72 ? -2.995 8.188 8.892 1.00 96.81 72 VAL A N 1
ATOM 538 C CA . VAL A 1 72 ? -3.954 7.142 9.285 1.00 96.81 72 VAL A CA 1
ATOM 539 C C . VAL A 1 72 ? -4.046 6.998 10.806 1.00 96.81 72 VAL A C 1
ATOM 541 O O . VAL A 1 72 ? -5.139 6.809 11.336 1.00 96.81 72 VAL A O 1
ATOM 544 N N . GLU A 1 73 ? -2.929 7.104 11.528 1.00 97.00 73 GLU A N 1
ATOM 545 C CA . GLU A 1 73 ? -2.931 7.090 12.996 1.00 97.00 73 GLU A CA 1
ATOM 546 C C . GLU A 1 73 ? -3.695 8.289 13.574 1.00 97.00 73 GLU A C 1
ATOM 548 O O . GLU A 1 73 ? -4.502 8.120 14.491 1.00 97.00 73 GLU A O 1
ATOM 553 N N . ALA A 1 74 ? -3.494 9.486 13.017 1.00 96.88 74 ALA A N 1
ATOM 554 C CA . ALA A 1 74 ? -4.224 10.682 13.426 1.00 96.88 74 ALA A CA 1
ATOM 555 C C . ALA A 1 74 ? -5.733 10.555 13.151 1.00 96.88 74 ALA A C 1
ATOM 557 O O . ALA A 1 74 ? -6.545 10.827 14.041 1.00 96.88 74 ALA A O 1
ATOM 558 N N . ASP A 1 75 ? -6.107 10.078 11.962 1.00 96.62 75 ASP A N 1
ATOM 559 C CA . ASP A 1 75 ? -7.501 9.843 11.578 1.00 96.62 75 ASP A CA 1
ATOM 560 C C . ASP A 1 75 ? -8.165 8.805 12.488 1.00 96.62 75 ASP A C 1
ATOM 562 O O . ASP A 1 75 ? -9.300 8.994 12.933 1.00 96.62 75 ASP A O 1
ATOM 566 N N . TYR A 1 76 ? -7.448 7.729 12.824 1.00 94.44 76 TYR A N 1
ATOM 567 C CA . TYR A 1 76 ? -7.931 6.715 13.757 1.00 94.44 76 TYR A CA 1
ATOM 568 C C . TYR A 1 76 ? -8.210 7.302 15.144 1.00 94.44 76 TYR A C 1
ATOM 570 O O . TYR A 1 76 ? -9.264 7.034 15.722 1.00 94.44 76 TYR A O 1
ATOM 578 N N . LEU A 1 77 ? -7.300 8.121 15.682 1.00 96.31 77 LEU A N 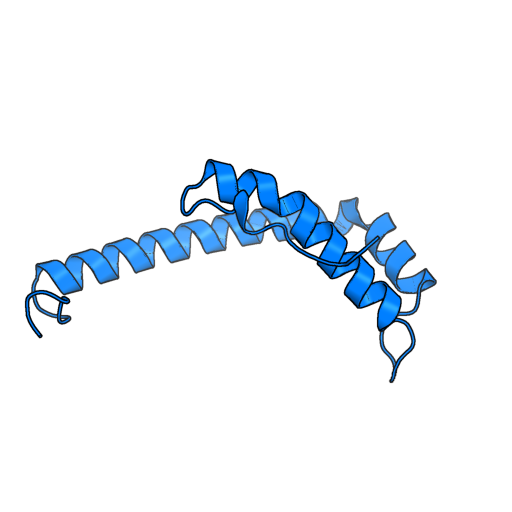1
ATOM 579 C CA . LEU A 1 77 ? -7.491 8.760 16.986 1.00 96.31 77 LEU A CA 1
ATOM 580 C C . LEU A 1 77 ? -8.688 9.717 16.979 1.00 96.31 77 LEU A C 1
ATOM 582 O O . LEU A 1 77 ? -9.476 9.716 17.927 1.00 96.31 77 LEU A O 1
ATOM 586 N N . ALA A 1 78 ? -8.855 10.493 15.905 1.00 95.00 78 ALA A N 1
ATOM 587 C CA . ALA A 1 78 ? -9.993 11.391 15.741 1.00 95.00 78 ALA A CA 1
ATOM 588 C C . ALA A 1 78 ? -11.318 10.617 15.656 1.00 95.00 78 ALA A C 1
ATOM 590 O O . ALA A 1 78 ? -12.282 10.958 16.344 1.00 95.00 78 ALA A O 1
ATOM 591 N N . PHE A 1 79 ? -11.353 9.539 14.867 1.00 92.94 79 PHE A N 1
ATOM 592 C CA . PHE A 1 79 ? -12.504 8.646 14.770 1.00 92.94 79 PHE A CA 1
ATOM 593 C C . PHE A 1 79 ? -12.849 8.020 16.127 1.00 92.94 79 PHE A C 1
ATOM 595 O O . PHE A 1 79 ? -14.001 8.056 16.554 1.00 92.94 79 PHE A O 1
ATOM 602 N N . HIS A 1 80 ? -11.847 7.497 16.835 1.00 93.44 80 HIS A N 1
ATOM 603 C CA . HIS A 1 80 ? -12.025 6.887 18.149 1.00 93.44 80 HIS A CA 1
ATOM 604 C C . HIS A 1 80 ? -12.603 7.882 19.167 1.00 93.44 80 HIS A C 1
ATOM 606 O O . HIS A 1 80 ? -13.541 7.542 19.889 1.00 93.44 80 HIS A O 1
ATOM 612 N N . ALA A 1 81 ? -12.087 9.115 19.207 1.00 93.88 81 ALA A N 1
ATOM 613 C CA . ALA A 1 81 ? -12.616 10.171 20.069 1.00 93.88 81 ALA A CA 1
ATOM 614 C C . ALA A 1 81 ? -14.066 10.529 19.707 1.00 93.88 81 ALA A C 1
ATOM 616 O O . ALA A 1 81 ? -14.924 10.570 20.582 1.00 93.88 81 ALA A O 1
ATOM 617 N N . ALA A 1 82 ? -14.374 10.692 18.417 1.00 93.25 82 ALA A N 1
ATOM 618 C CA . ALA A 1 82 ? -15.730 10.995 17.964 1.00 93.25 82 ALA A CA 1
ATOM 619 C C . ALA A 1 82 ? -16.739 9.885 18.313 1.00 93.25 82 ALA A C 1
ATOM 621 O O . ALA A 1 82 ? -17.880 10.179 18.667 1.00 93.25 82 ALA A O 1
ATOM 622 N N . CYS A 1 83 ? -16.329 8.617 18.251 1.00 91.94 83 CYS A N 1
ATOM 623 C CA . CYS A 1 83 ? -17.136 7.494 18.725 1.00 91.94 83 CYS A CA 1
ATOM 624 C C . CYS A 1 83 ? -17.339 7.523 20.246 1.00 91.94 83 CYS A C 1
ATOM 626 O O . CYS A 1 83 ? -18.457 7.322 20.717 1.00 91.94 83 CYS A O 1
ATOM 628 N N . HIS A 1 84 ? -16.275 7.775 21.012 1.00 90.56 84 HIS A N 1
ATOM 629 C CA . HIS A 1 84 ? -16.337 7.859 22.473 1.00 90.56 84 HIS A CA 1
ATOM 630 C C . HIS A 1 84 ? -17.253 8.999 22.945 1.00 90.56 84 HIS A C 1
ATOM 632 O O . HIS A 1 84 ? -18.075 8.806 23.838 1.00 90.56 84 HIS A O 1
ATOM 638 N N . ASP A 1 85 ? -17.159 10.161 22.303 1.00 91.56 85 ASP A N 1
ATOM 639 C CA . ASP A 1 85 ? -17.931 11.356 22.651 1.00 91.56 85 ASP A CA 1
ATOM 640 C C . ASP A 1 85 ? -19.366 11.318 22.088 1.00 91.56 85 ASP A C 1
ATOM 642 O O . ASP A 1 85 ? -20.140 12.259 22.266 1.00 91.56 85 ASP A O 1
ATOM 646 N N . GLY A 1 86 ? -19.739 10.232 21.398 1.00 88.12 86 GLY A N 1
ATOM 647 C CA . GLY A 1 86 ? -21.068 10.028 20.820 1.00 88.12 86 GLY A CA 1
ATOM 648 C C . GLY A 1 86 ? -21.370 10.894 19.593 1.00 88.12 86 GLY A C 1
ATOM 649 O O . GLY A 1 86 ? -22.508 10.909 19.126 1.00 88.12 86 GLY A O 1
ATOM 650 N N . ALA A 1 87 ? -20.372 11.598 19.051 1.00 89.94 87 ALA A N 1
ATOM 651 C CA . ALA A 1 87 ? -20.488 12.356 17.805 1.00 89.94 87 ALA A CA 1
ATOM 652 C C . ALA A 1 87 ? -20.631 11.436 16.578 1.00 89.94 87 ALA A C 1
ATOM 654 O O . ALA A 1 87 ? -21.232 11.827 15.577 1.00 89.94 87 ALA A O 1
ATOM 655 N N . LEU A 1 88 ? -20.108 10.209 16.666 1.00 86.00 88 LEU A N 1
ATOM 656 C CA . LEU A 1 88 ? -20.334 9.129 15.708 1.00 86.00 88 LEU A CA 1
ATOM 657 C C . LEU A 1 88 ? -20.946 7.906 16.414 1.00 86.00 88 LEU A C 1
ATOM 659 O O . LEU A 1 88 ? -20.554 7.593 17.540 1.00 86.00 88 LEU A O 1
ATOM 663 N N . PRO A 1 89 ? -21.888 7.184 15.774 1.00 72.75 89 PRO A N 1
ATOM 664 C CA . PRO A 1 89 ? -22.479 5.984 16.351 1.00 72.75 89 PRO A CA 1
ATOM 665 C C . PRO A 1 89 ? -21.449 4.855 16.474 1.00 72.75 89 PRO A C 1
ATOM 667 O O . PRO A 1 89 ? -20.545 4.710 15.651 1.00 72.75 89 PRO A O 1
ATOM 670 N N . THR A 1 90 ? -21.620 4.020 17.495 1.00 75.94 90 THR A N 1
ATOM 671 C CA . THR A 1 90 ? -20.865 2.780 17.690 1.00 75.94 90 THR A CA 1
ATOM 672 C C . THR A 1 90 ? -21.802 1.591 17.502 1.00 75.94 90 THR A C 1
ATOM 674 O O . THR A 1 90 ? -23.018 1.731 17.593 1.00 75.94 90 THR A O 1
ATOM 677 N N . ALA A 1 91 ? -21.263 0.394 17.270 1.00 70.00 91 ALA A N 1
ATOM 678 C CA . ALA A 1 91 ? -22.084 -0.812 17.119 1.00 70.00 91 ALA A CA 1
ATOM 679 C C . ALA A 1 91 ? -22.936 -1.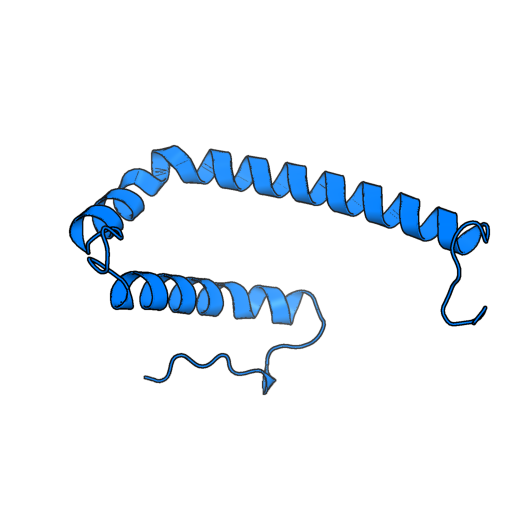145 18.365 1.00 70.00 91 ALA A C 1
ATOM 681 O O . ALA A 1 91 ? -23.878 -1.917 18.259 1.00 70.00 91 ALA A O 1
ATOM 682 N N . ALA A 1 92 ? -22.611 -0.578 19.532 1.00 62.81 92 ALA A N 1
ATOM 683 C CA . ALA A 1 92 ? -23.406 -0.710 20.752 1.00 62.81 92 ALA A CA 1
ATOM 684 C C . ALA A 1 92 ? -24.543 0.328 20.859 1.00 62.81 92 ALA A C 1
ATOM 686 O O . ALA A 1 92 ? -25.397 0.192 21.731 1.00 62.81 92 ALA A O 1
ATOM 687 N N . SER A 1 93 ? -24.540 1.368 20.016 1.00 57.62 93 SER A N 1
ATOM 688 C CA . SER A 1 93 ? -25.564 2.419 19.971 1.00 57.62 93 SER A CA 1
ATOM 689 C C . SER A 1 93 ? -26.472 2.358 18.730 1.00 57.62 93 SER A C 1
ATOM 691 O O . SER A 1 93 ? -27.259 3.283 18.522 1.00 57.62 93 SER A O 1
ATOM 693 N N . LEU A 1 94 ? -26.381 1.279 17.940 1.00 52.81 94 LEU A N 1
ATOM 694 C CA . LEU A 1 94 ? -27.300 0.901 16.853 1.00 52.81 94 LEU A CA 1
ATOM 695 C C . LEU A 1 94 ? -28.209 -0.248 17.303 1.00 52.81 94 LEU A C 1
ATOM 697 O O . LEU A 1 94 ? -29.392 -0.236 16.897 1.00 52.81 94 LEU A O 1
#

pLDDT: mean 86.62, std 12.37, range [48.06, 97.56]

Sequence (94 aa):
MADKLDFSNFTQNVAGFQAALPVFGQLVAWAHLRAAGHLGAAGPDELRAFGASRASWQEEVVAFSREAQLAVEADYLAFHAACHDGALPTAASL